Protein AF-S6TTP2-F1 (afdb_monomer)

Foldseek 3Di:
DQFQLAAAPVRDGWDKDWDKDKDFAWDFDADPPRDTPDIATQKIKIKIWMATHDPGTDMDMDIDGGRVRVVDDDYNVVSSVVVSVCNVVCRVCVNVVNPPPDDDPDPDDDDDD

Sequence (113 aa):
RVQGTFKMQDGSVLAMGGKTGTGDNRIESIGAGGRILSSRAINRTATFVFYIGDNHFGALTAFVPGRAAEGFRFTSALPVQVLKGMAPILTPYLENHGQAMCNAPLADPPKGA

Radius of gyration: 22.18 Å; Cα contacts (8 Å, |Δi|>4): 168; chains: 1; bounding box: 58×53×56 Å

Secondary structure (DSSP, 8-state):
--TTS-B-TTSPBPPEEEEEEEEEEEEEEE-TTS-EEEEEEEEEEEEEEEEETTTEEEEEEEEEESGGGGS----THHHHHHHHHTHHHHHHHHHTTT---PPPPPPPPP---

Mean predicted aligned error: 10.31 Å

Organism: NCBI:txid1194404

InterPro domains:
  IPR012338 Beta-lactamase/transpeptidase-like [SSF56601] (14-95)

Nearest PDB structures (foldseek):
  4xb6-assembly1_E  TM=2.906E-01  e=4.675E-01  Escherichia coli str. K-12 substr. MG1655
  7z19-assembly1_A  TM=2.616E-01  e=4.156E-01  Escherichia coli
  7z15-assembly1_A  TM=2.500E-01  e=7.059E-01  Escherichia coli
  5oiz-assembly1_A  TM=3.421E-01  e=4.378E+00  Streptococcus pneumoniae R6

pLDDT: mean 81.1, std 8.89, range [52.5, 94.69]

Structure (mmCIF, N/CA/C/O backbone):
data_AF-S6TTP2-F1
#
_entry.id   AF-S6TTP2-F1
#
loop_
_atom_site.group_PDB
_atom_site.id
_atom_site.type_symbol
_atom_site.label_atom_id
_atom_site.label_alt_id
_atom_site.label_comp_id
_atom_site.label_asym_id
_atom_site.label_entity_id
_atom_site.label_seq_id
_atom_site.pdbx_PDB_ins_code
_atom_site.Cartn_x
_atom_site.Cartn_y
_atom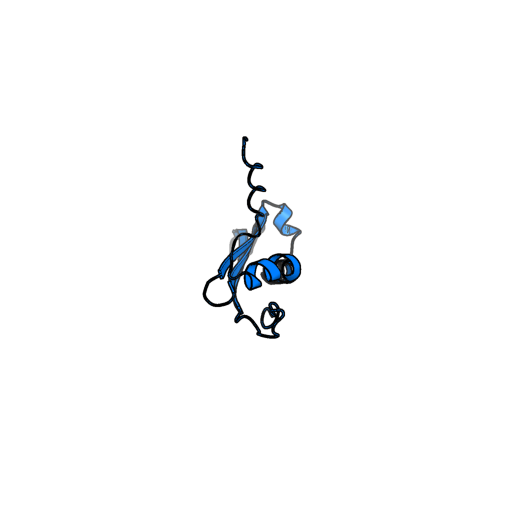_site.Cartn_z
_atom_site.occupancy
_atom_site.B_iso_or_equiv
_atom_site.auth_seq_id
_atom_site.auth_comp_id
_atom_site.auth_asym_id
_atom_site.auth_atom_id
_atom_site.pdbx_PDB_model_num
ATOM 1 N N . ARG A 1 1 ? 5.919 -6.336 8.568 1.00 61.44 1 ARG A N 1
ATOM 2 C CA . ARG A 1 1 ? 4.704 -7.023 9.077 1.00 61.44 1 ARG A CA 1
ATOM 3 C C . ARG A 1 1 ? 3.696 -5.984 9.542 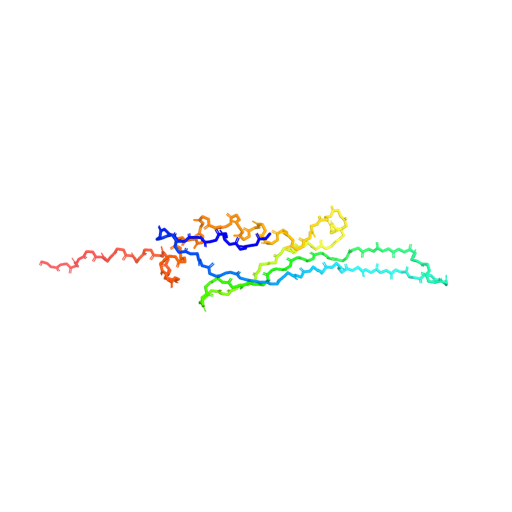1.00 61.44 1 ARG A C 1
ATOM 5 O O . ARG A 1 1 ? 4.136 -5.053 10.198 1.00 61.44 1 ARG A O 1
ATOM 12 N N . VAL A 1 2 ? 2.423 -6.109 9.161 1.00 66.00 2 VAL A N 1
ATOM 13 C CA . VAL A 1 2 ? 1.348 -5.133 9.456 1.00 66.00 2 VAL A CA 1
ATOM 14 C C . VAL A 1 2 ? 0.522 -5.464 10.703 1.00 66.00 2 VAL A C 1
ATOM 16 O O . VAL A 1 2 ? -0.148 -4.590 11.241 1.00 66.00 2 VAL A O 1
ATOM 19 N N . GLN A 1 3 ? 0.613 -6.697 11.198 1.00 66.69 3 GLN A N 1
ATOM 20 C CA . GLN A 1 3 ? -0.095 -7.143 12.396 1.00 66.69 3 GLN A CA 1
ATOM 21 C C . GLN A 1 3 ? 0.239 -6.255 13.606 1.00 66.69 3 GLN A C 1
ATOM 23 O O . GLN A 1 3 ? 1.411 -5.956 13.843 1.00 66.69 3 GLN A O 1
ATOM 28 N N . GLY A 1 4 ? -0.790 -5.833 14.346 1.00 64.56 4 GLY A N 1
ATOM 29 C CA . GLY A 1 4 ? -0.645 -5.029 15.565 1.00 64.56 4 GLY A CA 1
ATOM 30 C C . GLY A 1 4 ? -0.337 -3.544 15.347 1.00 64.56 4 GLY A C 1
ATOM 31 O O . GLY A 1 4 ? -0.017 -2.863 16.316 1.00 64.56 4 GLY A O 1
ATOM 32 N N . THR A 1 5 ? -0.415 -3.045 14.106 1.00 73.19 5 THR A N 1
ATOM 33 C CA . THR A 1 5 ? -0.204 -1.615 13.800 1.00 73.19 5 THR A CA 1
ATOM 34 C C . THR A 1 5 ? -1.338 -0.741 14.341 1.00 73.19 5 THR A C 1
ATOM 36 O O . THR A 1 5 ? -1.081 0.354 14.824 1.00 73.19 5 THR A O 1
ATOM 39 N N . PHE A 1 6 ? -2.578 -1.227 14.271 1.00 72.56 6 PHE A N 1
ATOM 40 C CA . PHE A 1 6 ? -3.767 -0.494 14.696 1.00 72.56 6 PHE A CA 1
ATOM 41 C C . PHE A 1 6 ? -4.278 -1.084 16.007 1.00 72.56 6 PHE A C 1
ATOM 43 O O . PHE A 1 6 ? -4.748 -2.223 16.048 1.00 72.56 6 PHE A O 1
ATOM 50 N N . LYS A 1 7 ? -4.127 -0.308 17.078 1.00 78.06 7 LYS A N 1
ATOM 51 C CA . LYS A 1 7 ? -4.688 -0.583 18.400 1.00 78.06 7 LYS A CA 1
ATOM 52 C C . LYS A 1 7 ? -5.641 0.550 18.732 1.00 78.06 7 LYS A C 1
ATOM 54 O O . LYS A 1 7 ? -5.275 1.706 18.525 1.00 78.06 7 LYS A O 1
ATOM 59 N N . MET A 1 8 ? -6.825 0.205 19.210 1.00 72.19 8 MET A N 1
ATOM 60 C CA . MET A 1 8 ? -7.764 1.179 19.743 1.00 72.19 8 MET A CA 1
ATOM 61 C C . MET A 1 8 ? -7.338 1.610 21.154 1.00 72.19 8 MET A C 1
ATOM 63 O O . MET A 1 8 ? -6.585 0.907 21.836 1.00 72.19 8 MET A O 1
ATOM 67 N N . GLN A 1 9 ? -7.847 2.756 21.600 1.00 71.69 9 GLN A N 1
ATOM 68 C CA . GLN A 1 9 ? -7.673 3.284 22.956 1.00 71.69 9 GLN A CA 1
ATOM 69 C C . GLN A 1 9 ? -8.166 2.331 24.054 1.00 71.69 9 GLN A C 1
ATOM 71 O O . GLN A 1 9 ? -7.592 2.320 25.141 1.00 71.69 9 GLN A O 1
ATOM 76 N N . ASP A 1 10 ? -9.168 1.491 23.774 1.00 72.75 10 ASP A N 1
ATOM 77 C CA . ASP A 1 10 ? -9.654 0.458 24.703 1.00 72.75 10 ASP A CA 1
ATOM 78 C C . ASP A 1 10 ? -8.702 -0.755 24.828 1.00 72.75 10 ASP A C 1
ATOM 80 O O . ASP A 1 10 ? -8.959 -1.689 25.587 1.00 72.75 10 ASP A O 1
ATOM 84 N N . GLY A 1 11 ? -7.585 -0.743 24.092 1.00 71.38 11 GLY A N 1
ATOM 85 C CA . GLY A 1 11 ? -6.592 -1.812 24.058 1.00 71.38 11 GLY A CA 1
ATOM 86 C C . GLY A 1 11 ? -6.923 -2.945 23.086 1.00 71.38 11 GLY A C 1
ATOM 87 O O . GLY A 1 11 ? -6.083 -3.833 22.894 1.00 71.38 11 GLY A O 1
ATOM 88 N N . SER A 1 12 ? -8.090 -2.919 22.435 1.00 78.06 12 SER A N 1
ATOM 89 C CA . SER A 1 12 ? -8.451 -3.891 21.410 1.00 78.06 12 SER A CA 1
ATOM 90 C C . SER A 1 12 ? -7.572 -3.722 20.166 1.00 78.06 12 SER A C 1
ATOM 92 O O . SER A 1 12 ? -7.211 -2.622 19.734 1.00 78.06 12 SER A O 1
ATOM 94 N N . VAL A 1 13 ? -7.155 -4.853 19.595 1.00 78.38 13 VAL A N 1
ATOM 95 C CA . VAL A 1 13 ? -6.347 -4.876 18.373 1.00 78.38 13 VAL A CA 1
ATOM 96 C C . VAL A 1 13 ? -7.283 -5.107 17.202 1.00 78.38 13 VAL A C 1
ATOM 98 O O . VAL A 1 13 ? -7.901 -6.166 17.103 1.00 78.38 13 VAL A O 1
ATOM 101 N N . LEU A 1 14 ? -7.345 -4.147 16.281 1.00 82.19 14 LEU A N 1
ATOM 102 C CA . LEU A 1 14 ? -8.079 -4.339 15.039 1.00 82.19 14 LEU A CA 1
ATOM 103 C C . LEU A 1 14 ? -7.370 -5.390 14.184 1.00 82.19 14 LEU A C 1
ATOM 105 O O . LEU A 1 14 ? -6.181 -5.265 13.865 1.00 82.19 14 LEU A O 1
ATOM 109 N N . ALA A 1 15 ? -8.114 -6.429 13.798 1.00 85.94 15 ALA A N 1
ATOM 110 C CA . ALA A 1 15 ? -7.629 -7.414 12.847 1.00 85.94 15 ALA A CA 1
ATOM 111 C C . ALA A 1 15 ? -7.240 -6.702 11.547 1.00 85.94 15 ALA A C 1
ATOM 113 O O . ALA A 1 15 ? -8.005 -5.921 10.991 1.00 85.94 15 ALA A O 1
ATOM 114 N N . MET A 1 16 ? -6.031 -6.958 11.064 1.00 88.75 16 MET A N 1
ATOM 115 C CA . MET A 1 16 ? -5.523 -6.351 9.843 1.00 88.75 16 MET A CA 1
ATOM 116 C C . MET A 1 16 ? -4.849 -7.416 9.001 1.00 88.75 16 MET A C 1
ATOM 118 O O . MET A 1 16 ? -3.987 -8.162 9.478 1.00 88.75 16 MET A O 1
ATOM 122 N N . GLY A 1 17 ? -5.183 -7.410 7.720 1.00 89.38 17 GLY A N 1
ATOM 123 C CA . GLY A 1 17 ? -4.541 -8.237 6.721 1.00 89.38 17 GLY A CA 1
ATOM 124 C C . GLY A 1 17 ? -4.445 -7.504 5.398 1.00 89.38 17 GLY A C 1
ATOM 125 O O . GLY A 1 17 ? -4.945 -6.395 5.216 1.00 89.38 17 GLY A O 1
ATOM 126 N N . GLY A 1 18 ? -3.742 -8.122 4.464 1.00 91.62 18 GLY A N 1
ATOM 127 C CA . GLY A 1 18 ? -3.602 -7.570 3.135 1.00 91.62 18 GLY A CA 1
ATOM 128 C C . GLY A 1 18 ? -2.555 -8.299 2.324 1.00 91.62 18 GLY A C 1
ATOM 129 O O . GLY A 1 18 ? -1.740 -9.066 2.850 1.00 91.62 18 GLY A O 1
ATOM 130 N N . LYS A 1 19 ? -2.558 -8.017 1.027 1.00 92.06 19 LYS A N 1
ATOM 131 C CA . LYS A 1 19 ? -1.626 -8.592 0.075 1.00 92.06 19 LYS A CA 1
ATOM 132 C C . LYS A 1 19 ? -0.861 -7.500 -0.637 1.00 92.06 19 LYS A C 1
ATOM 134 O O . LYS A 1 19 ? -1.406 -6.508 -1.116 1.00 92.06 19 LYS A O 1
ATOM 139 N N . THR A 1 20 ? 0.437 -7.726 -0.718 1.00 89.94 20 THR A N 1
ATOM 140 C CA . THR A 1 20 ? 1.339 -6.894 -1.486 1.00 89.94 20 THR A CA 1
ATOM 141 C C . THR A 1 20 ? 1.514 -7.399 -2.918 1.00 89.94 20 THR A C 1
ATOM 143 O O . THR A 1 20 ? 1.557 -8.611 -3.158 1.00 89.94 20 THR A O 1
ATOM 146 N N . GLY A 1 21 ? 1.682 -6.462 -3.848 1.00 87.25 21 GLY A N 1
ATOM 147 C CA . GLY A 1 21 ? 2.094 -6.683 -5.231 1.00 87.25 21 GLY A CA 1
ATOM 148 C C . GLY A 1 21 ? 3.190 -5.693 -5.632 1.00 87.25 21 GLY A C 1
ATOM 149 O O . GLY A 1 21 ? 3.180 -4.538 -5.207 1.00 87.25 21 GLY A O 1
ATOM 150 N N . THR A 1 22 ? 4.143 -6.152 -6.440 1.00 86.81 22 THR A N 1
ATOM 151 C CA . THR A 1 22 ? 5.165 -5.303 -7.065 1.00 86.81 22 THR A CA 1
ATOM 152 C C . THR A 1 22 ? 5.095 -5.518 -8.570 1.00 86.81 22 THR A C 1
ATOM 154 O O . THR A 1 22 ? 5.138 -6.660 -9.017 1.00 86.81 22 THR A O 1
ATOM 157 N N . GLY A 1 23 ? 5.009 -4.435 -9.335 1.00 83.12 23 GLY A N 1
ATOM 158 C CA . GLY A 1 23 ? 5.167 -4.438 -10.785 1.00 83.12 23 GLY A CA 1
ATOM 159 C C . GLY A 1 23 ? 6.467 -3.739 -11.162 1.00 83.12 23 GLY A C 1
ATOM 160 O O . GLY A 1 23 ? 6.718 -2.618 -10.718 1.00 83.12 23 GLY A O 1
ATOM 161 N N . ASP A 1 24 ? 7.289 -4.395 -11.973 1.00 82.56 24 ASP A N 1
ATOM 162 C CA . ASP A 1 24 ? 8.459 -3.797 -12.616 1.00 82.56 24 ASP A CA 1
ATOM 163 C C . ASP A 1 24 ? 8.282 -3.963 -14.123 1.00 82.56 24 ASP A C 1
ATOM 165 O O . ASP A 1 24 ? 8.572 -5.021 -14.681 1.00 82.56 24 ASP A O 1
ATOM 169 N N . ASN A 1 25 ? 7.675 -2.962 -14.760 1.00 78.06 25 ASN A N 1
ATOM 170 C CA . ASN A 1 25 ? 7.370 -3.033 -16.180 1.00 78.06 25 ASN A CA 1
ATOM 171 C C . ASN A 1 25 ? 8.596 -2.584 -16.974 1.00 78.06 25 ASN A C 1
ATOM 173 O O . ASN A 1 25 ? 9.031 -1.437 -16.836 1.00 78.06 25 ASN A O 1
ATOM 177 N N . ARG A 1 26 ? 9.152 -3.472 -17.803 1.00 83.38 26 ARG A N 1
ATOM 178 C CA . ARG A 1 26 ? 10.411 -3.255 -18.523 1.00 83.38 26 ARG A CA 1
ATOM 179 C C . ARG A 1 26 ? 10.299 -3.741 -19.964 1.00 83.38 26 ARG A C 1
ATOM 181 O O . ARG A 1 26 ? 9.677 -4.763 -20.229 1.00 83.38 26 ARG A O 1
ATOM 188 N N . ILE A 1 27 ? 10.931 -3.018 -20.884 1.00 81.19 27 ILE A N 1
ATOM 189 C CA . ILE A 1 27 ? 11.138 -3.475 -22.263 1.00 81.19 27 ILE A CA 1
ATOM 190 C C . ILE A 1 27 ? 12.537 -4.059 -22.342 1.00 81.19 27 ILE A C 1
ATOM 192 O O . ILE A 1 27 ? 13.510 -3.337 -22.109 1.00 81.19 27 ILE A O 1
ATOM 196 N N . GLU A 1 28 ? 12.630 -5.334 -22.702 1.00 84.88 28 GLU A N 1
ATOM 197 C CA . GLU A 1 28 ? 13.897 -6.017 -22.942 1.00 84.88 28 GLU A CA 1
ATOM 198 C C . GLU A 1 28 ? 14.057 -6.310 -24.433 1.00 84.88 28 GLU A C 1
ATOM 200 O O . GLU A 1 28 ? 13.148 -6.832 -25.075 1.00 84.88 28 GLU A O 1
ATOM 205 N N . SER A 1 29 ? 15.211 -5.957 -24.997 1.00 82.56 29 SER A N 1
ATOM 206 C CA . SER A 1 29 ? 15.588 -6.356 -26.352 1.00 82.56 29 SER A CA 1
ATOM 207 C C . SER A 1 29 ? 16.464 -7.597 -26.264 1.00 82.56 29 SER A C 1
ATOM 209 O O . SER A 1 29 ? 17.459 -7.591 -25.538 1.00 82.56 29 SER A O 1
ATOM 211 N N . ILE A 1 30 ? 16.098 -8.659 -26.979 1.00 84.38 30 ILE A N 1
ATOM 212 C CA . ILE A 1 30 ? 16.763 -9.964 -26.916 1.00 84.38 30 ILE A CA 1
ATOM 213 C C . ILE A 1 30 ? 17.418 -10.243 -28.271 1.00 84.38 30 ILE A C 1
ATOM 215 O O . ILE A 1 30 ? 16.771 -10.177 -29.313 1.00 84.38 30 ILE A O 1
ATOM 219 N N . GLY A 1 31 ? 18.717 -10.527 -28.254 1.00 84.69 31 GLY A N 1
ATOM 220 C CA . GLY A 1 31 ? 19.501 -10.882 -29.431 1.00 84.69 31 GLY A CA 1
ATOM 221 C C . GLY A 1 31 ? 19.500 -12.382 -29.716 1.00 84.69 31 GLY A C 1
ATOM 222 O O . GLY A 1 31 ? 19.001 -13.191 -28.931 1.00 84.69 31 GLY A O 1
ATOM 223 N N . ALA A 1 32 ? 20.120 -12.763 -30.835 1.00 82.88 32 ALA A N 1
ATOM 224 C CA . ALA A 1 32 ? 20.322 -14.167 -31.183 1.00 82.88 32 ALA A CA 1
ATOM 225 C C . ALA A 1 32 ? 21.008 -14.928 -30.028 1.00 82.88 32 ALA A C 1
ATOM 227 O O . ALA A 1 32 ? 21.970 -14.437 -29.434 1.00 82.88 32 ALA A O 1
ATOM 228 N N . GLY A 1 33 ? 20.481 -16.108 -29.690 1.00 81.50 33 GLY A N 1
ATOM 229 C CA . GLY A 1 33 ? 20.968 -16.922 -28.570 1.00 81.50 33 GLY A CA 1
ATOM 230 C C . GLY A 1 33 ? 20.429 -16.532 -27.186 1.00 81.50 33 GLY A C 1
ATOM 231 O O . GLY A 1 33 ? 20.970 -16.991 -26.186 1.00 81.50 33 GLY A O 1
ATOM 232 N N . GLY A 1 34 ? 19.391 -15.690 -27.096 1.00 80.69 34 GLY A N 1
ATOM 233 C CA . GLY A 1 34 ? 18.723 -15.364 -25.825 1.00 80.69 34 GLY A CA 1
ATOM 234 C C . GLY A 1 34 ? 19.435 -14.304 -24.977 1.00 80.69 34 GLY A C 1
ATOM 235 O O . GLY A 1 34 ? 19.054 -14.066 -23.833 1.00 80.69 34 GLY A O 1
ATOM 236 N N . ARG A 1 35 ? 20.466 -13.642 -25.519 1.00 81.06 35 ARG A N 1
ATOM 237 C CA . ARG A 1 35 ? 21.204 -12.595 -24.801 1.00 81.06 35 ARG A CA 1
ATOM 238 C C . ARG A 1 35 ? 20.388 -11.305 -24.730 1.00 81.06 35 ARG A C 1
ATOM 240 O O . ARG A 1 35 ? 20.015 -10.762 -25.767 1.00 81.06 35 ARG A O 1
ATOM 247 N N . ILE A 1 36 ? 20.187 -10.769 -23.528 1.00 81.75 36 ILE A N 1
ATOM 248 C CA . ILE A 1 36 ? 19.570 -9.450 -23.325 1.00 81.75 36 ILE A CA 1
ATOM 249 C C . ILE A 1 36 ? 20.535 -8.368 -23.839 1.00 81.75 36 ILE A C 1
ATOM 251 O O . ILE A 1 36 ? 21.653 -8.233 -23.345 1.00 81.75 36 ILE A O 1
ATOM 255 N N . LEU A 1 37 ? 20.113 -7.620 -24.859 1.00 79.75 37 LEU A N 1
ATOM 256 C CA . LEU A 1 37 ? 20.861 -6.535 -25.504 1.00 79.75 37 LEU A CA 1
ATOM 257 C C . LEU A 1 37 ? 20.616 -5.182 -24.829 1.00 79.75 37 LEU A C 1
ATOM 259 O O . LEU A 1 37 ? 21.510 -4.343 -24.772 1.00 79.75 37 LEU A O 1
ATOM 263 N N . SER A 1 38 ? 19.404 -4.957 -24.329 1.00 79.50 38 SER A N 1
ATOM 264 C CA . SER A 1 38 ? 19.050 -3.782 -23.535 1.00 79.50 38 SER A CA 1
ATOM 265 C C . SER A 1 38 ? 17.832 -4.091 -22.670 1.00 79.50 38 SER A C 1
ATOM 267 O O . SER A 1 38 ? 17.013 -4.930 -23.034 1.00 79.50 38 SER A O 1
ATOM 269 N N . SER A 1 39 ? 17.712 -3.431 -21.520 1.00 78.31 39 SER A N 1
ATOM 270 C CA . SER A 1 39 ? 16.545 -3.543 -20.644 1.00 78.31 39 SER A CA 1
ATOM 271 C C . SER A 1 39 ? 16.238 -2.166 -20.071 1.00 78.31 39 SER A C 1
ATOM 273 O O . SER A 1 39 ? 17.086 -1.586 -19.396 1.00 78.31 39 SER A O 1
ATOM 275 N N . ARG A 1 40 ? 15.059 -1.620 -20.387 1.00 79.44 40 ARG A N 1
ATOM 276 C CA . ARG A 1 40 ? 14.632 -0.265 -20.004 1.00 79.44 40 ARG A CA 1
ATOM 277 C C . ARG A 1 40 ? 13.371 -0.327 -19.157 1.00 79.44 40 ARG A C 1
ATOM 279 O O . ARG A 1 40 ? 12.368 -0.878 -19.610 1.00 79.44 40 ARG A O 1
ATOM 286 N N . ALA A 1 41 ? 13.379 0.298 -17.980 1.00 79.81 41 ALA A N 1
ATOM 287 C CA . ALA A 1 41 ? 12.161 0.414 -17.173 1.00 79.81 41 ALA A CA 1
ATOM 288 C C . ALA A 1 41 ? 11.148 1.391 -17.804 1.00 79.81 41 ALA A C 1
ATOM 290 O O . ALA A 1 41 ? 11.493 2.511 -18.193 1.00 79.81 41 ALA A O 1
ATOM 291 N N . ILE A 1 42 ? 9.891 0.957 -17.896 1.00 81.31 42 ILE A N 1
ATOM 292 C CA . ILE A 1 42 ? 8.733 1.766 -18.295 1.00 81.31 42 ILE A CA 1
ATOM 293 C C . ILE A 1 42 ? 8.105 2.412 -17.061 1.00 81.31 42 ILE A C 1
ATOM 295 O O . ILE A 1 42 ? 7.779 3.598 -17.084 1.00 81.31 42 ILE A O 1
ATOM 299 N N . ASN A 1 43 ? 7.892 1.628 -16.003 1.00 79.62 43 ASN A N 1
ATOM 300 C CA . ASN A 1 43 ? 7.366 2.095 -14.727 1.00 79.62 43 ASN A CA 1
ATOM 301 C C . ASN A 1 43 ? 7.663 1.084 -13.614 1.00 79.62 43 ASN A C 1
ATOM 303 O O . ASN A 1 43 ? 7.921 -0.095 -13.871 1.00 79.62 43 ASN A O 1
ATOM 307 N N . ARG A 1 44 ? 7.578 1.555 -12.368 1.00 85.69 44 ARG A N 1
ATOM 308 C CA . ARG A 1 44 ? 7.596 0.702 -11.179 1.00 85.69 44 ARG A CA 1
ATOM 309 C C . ARG A 1 44 ? 6.367 0.987 -10.332 1.00 85.69 44 ARG A C 1
ATOM 311 O O . ARG A 1 44 ? 6.066 2.142 -10.035 1.00 85.69 44 ARG A O 1
ATOM 318 N N . THR A 1 45 ? 5.697 -0.079 -9.912 1.00 87.94 45 THR A N 1
ATOM 319 C CA . THR A 1 45 ? 4.497 -0.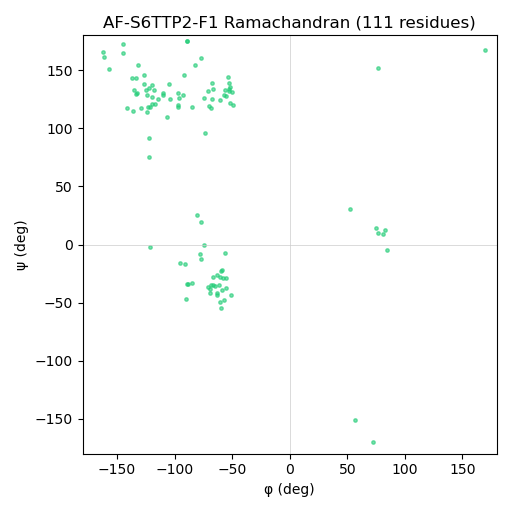022 -9.077 1.00 87.94 45 THR A CA 1
ATOM 320 C C . THR A 1 45 ? 4.688 -0.886 -7.839 1.00 87.94 45 THR A C 1
ATOM 322 O O . THR A 1 45 ? 5.195 -2.005 -7.918 1.00 87.94 45 THR A O 1
ATOM 325 N N . ALA A 1 46 ? 4.258 -0.390 -6.688 1.00 90.94 46 ALA A N 1
ATOM 326 C CA . ALA A 1 46 ? 4.129 -1.163 -5.466 1.00 90.94 46 ALA A CA 1
ATOM 327 C C . ALA A 1 46 ? 2.728 -0.925 -4.910 1.00 90.94 46 ALA A C 1
ATOM 329 O O . ALA A 1 46 ? 2.397 0.200 -4.549 1.00 90.94 46 ALA A O 1
ATOM 330 N N . THR A 1 47 ? 1.920 -1.976 -4.826 1.00 91.75 47 THR A N 1
ATOM 331 C CA . THR A 1 47 ? 0.538 -1.894 -4.348 1.00 91.75 47 THR A CA 1
ATOM 332 C C . THR A 1 47 ? 0.363 -2.768 -3.117 1.00 91.75 47 THR A C 1
ATOM 334 O O . THR A 1 47 ? 0.854 -3.897 -3.058 1.00 91.75 47 THR A O 1
ATOM 337 N N . PHE A 1 48 ? -0.351 -2.252 -2.126 1.00 94.25 48 PHE A N 1
ATOM 338 C CA . PHE A 1 48 ? -0.819 -3.008 -0.977 1.00 94.25 48 PHE A CA 1
ATOM 339 C C . PHE A 1 48 ? -2.334 -2.874 -0.882 1.00 94.25 48 PHE A C 1
ATOM 341 O O . PHE A 1 48 ? -2.842 -1.779 -0.662 1.00 94.25 48 PHE A O 1
ATOM 348 N N . VAL A 1 49 ? -3.037 -3.988 -1.071 1.00 94.69 49 VAL A N 1
ATOM 349 C CA . VAL A 1 49 ? -4.485 -4.084 -0.856 1.00 94.69 49 VAL A CA 1
ATOM 350 C C . VAL A 1 49 ? -4.703 -4.659 0.533 1.00 94.69 49 VAL A C 1
ATOM 352 O O . VAL A 1 49 ? -4.073 -5.661 0.877 1.00 94.69 49 VAL A O 1
ATOM 355 N N . PHE A 1 50 ? -5.547 -4.029 1.339 1.00 93.44 50 PHE A N 1
ATOM 356 C CA . PHE A 1 50 ? -5.664 -4.329 2.761 1.00 93.44 50 PHE A CA 1
ATOM 357 C C . PHE A 1 50 ? -7.091 -4.195 3.280 1.00 93.44 50 PHE A C 1
ATOM 359 O O . PHE A 1 50 ? -7.951 -3.583 2.645 1.00 93.44 50 PHE A O 1
ATOM 366 N N . TYR A 1 51 ? -7.296 -4.749 4.472 1.00 92.81 51 TYR A N 1
ATOM 367 C CA . TYR A 1 51 ? -8.471 -4.521 5.300 1.00 92.81 51 TYR A CA 1
ATOM 368 C C . TYR A 1 51 ? -8.068 -4.203 6.751 1.00 92.81 51 TYR A C 1
ATOM 370 O O . TYR A 1 51 ? -6.983 -4.599 7.198 1.00 92.81 51 TYR A O 1
ATOM 378 N N . ILE A 1 52 ? -8.935 -3.484 7.472 1.00 90.38 52 ILE A N 1
ATOM 379 C CA . ILE A 1 52 ? -8.806 -3.138 8.896 1.00 90.38 52 ILE A CA 1
ATOM 380 C C . ILE A 1 52 ? -10.158 -3.343 9.590 1.00 90.38 52 ILE A C 1
ATOM 382 O O . ILE A 1 52 ? -11.134 -2.644 9.307 1.00 90.38 52 ILE A O 1
ATOM 386 N N . GLY A 1 53 ? -10.208 -4.291 10.522 1.00 87.94 53 GLY A N 1
ATOM 387 C CA . GLY A 1 53 ? -11.465 -4.781 11.079 1.00 87.94 53 GLY A CA 1
ATOM 388 C C . GLY A 1 53 ? -12.393 -5.296 9.979 1.00 87.94 53 GLY A C 1
ATOM 389 O O . GLY A 1 53 ? -11.935 -5.723 8.918 1.00 87.94 53 GLY A O 1
ATOM 390 N N . ASP A 1 54 ? -13.694 -5.201 10.227 1.00 87.38 54 ASP A N 1
ATOM 391 C CA . ASP A 1 54 ? -14.707 -5.785 9.341 1.00 87.38 54 ASP A CA 1
ATOM 392 C C . ASP A 1 54 ? -15.207 -4.814 8.258 1.00 87.38 54 ASP A C 1
ATOM 394 O O . ASP A 1 54 ? -15.780 -5.240 7.259 1.00 87.38 54 ASP A O 1
ATOM 398 N N . ASN A 1 55 ? -14.960 -3.509 8.430 1.00 88.44 55 ASN A N 1
ATOM 399 C CA . ASN A 1 55 ? -15.641 -2.457 7.662 1.00 88.44 55 ASN A CA 1
ATOM 400 C C . ASN A 1 55 ? -14.713 -1.545 6.848 1.00 88.44 55 ASN A C 1
ATOM 402 O O . ASN A 1 55 ? -15.197 -0.654 6.152 1.00 88.44 55 ASN A O 1
ATOM 406 N N . HIS A 1 56 ? -13.392 -1.729 6.913 1.00 89.62 56 HIS A N 1
ATOM 407 C CA . HIS A 1 56 ? -12.452 -0.837 6.234 1.00 89.62 56 HIS A CA 1
ATOM 408 C C . HIS A 1 56 ? -11.592 -1.614 5.255 1.00 89.62 56 HIS A C 1
ATOM 410 O O . HIS A 1 56 ? -10.815 -2.478 5.651 1.00 89.62 56 HIS A O 1
ATOM 416 N N . PHE A 1 57 ? -11.695 -1.259 3.979 1.00 92.88 57 PHE A N 1
ATOM 417 C CA . PHE A 1 57 ? -10.939 -1.856 2.885 1.00 92.88 57 PHE A CA 1
ATOM 418 C C . PHE A 1 57 ? -10.234 -0.751 2.111 1.00 92.88 57 PHE A C 1
ATOM 420 O O . PHE A 1 57 ? -10.757 0.355 1.974 1.00 92.88 57 PHE A O 1
ATOM 427 N N . GLY A 1 58 ? -9.046 -1.038 1.594 1.00 93.44 58 GLY A N 1
ATOM 428 C CA . GLY A 1 58 ? -8.293 -0.034 0.862 1.00 93.44 58 GLY A CA 1
ATOM 429 C C . GLY A 1 58 ? -7.198 -0.614 -0.011 1.00 93.44 58 GLY A C 1
ATOM 430 O O . GLY A 1 58 ? -6.790 -1.768 0.121 1.00 93.44 58 GLY A O 1
ATOM 431 N N . ALA A 1 59 ? -6.706 0.229 -0.909 1.00 94.69 59 ALA A N 1
ATOM 432 C CA . ALA A 1 59 ? -5.534 -0.045 -1.716 1.00 94.69 59 ALA A CA 1
ATOM 433 C C . ALA A 1 59 ? -4.607 1.168 -1.670 1.00 94.69 59 ALA A C 1
ATOM 435 O O . ALA A 1 59 ? -5.040 2.298 -1.890 1.00 94.69 59 ALA A O 1
ATOM 436 N N . LEU A 1 60 ? -3.327 0.931 -1.395 1.00 93.62 60 LEU A N 1
ATOM 437 C CA . LEU A 1 60 ? -2.296 1.959 -1.414 1.00 93.62 60 LEU A CA 1
ATOM 438 C C . LEU A 1 60 ? -1.270 1.614 -2.486 1.00 93.62 60 LEU A C 1
ATOM 440 O O . LEU A 1 60 ? -0.643 0.555 -2.431 1.00 93.62 60 LEU A O 1
ATOM 444 N N . THR A 1 61 ? -1.105 2.514 -3.452 1.00 92.19 61 THR A N 1
ATOM 445 C CA . THR A 1 61 ? -0.214 2.322 -4.598 1.00 92.19 61 THR A CA 1
ATOM 446 C C . THR A 1 61 ? 0.853 3.406 -4.620 1.00 92.19 61 THR A C 1
ATOM 448 O O . THR A 1 61 ? 0.543 4.588 -4.717 1.00 92.19 61 THR A O 1
ATOM 451 N N . ALA A 1 62 ? 2.116 2.994 -4.569 1.00 89.94 62 ALA A N 1
ATOM 452 C CA . ALA A 1 62 ? 3.245 3.826 -4.951 1.00 89.94 62 ALA A CA 1
ATOM 453 C C . ALA A 1 62 ? 3.558 3.570 -6.430 1.00 89.94 62 ALA A C 1
ATOM 455 O O . ALA A 1 62 ? 3.710 2.418 -6.846 1.00 89.94 62 ALA A O 1
ATOM 456 N N . PHE A 1 63 ? 3.655 4.636 -7.216 1.00 88.88 63 PHE A N 1
ATOM 457 C CA . PHE A 1 63 ? 3.849 4.568 -8.660 1.00 88.88 63 PHE A CA 1
ATOM 458 C C . PHE A 1 63 ? 4.945 5.539 -9.086 1.00 88.88 63 PHE A C 1
ATOM 460 O O . PHE A 1 63 ? 4.901 6.715 -8.728 1.00 88.88 63 PHE A O 1
ATOM 467 N N . VAL A 1 64 ? 5.914 5.052 -9.864 1.00 85.44 64 VAL A N 1
ATOM 468 C CA . VAL A 1 64 ? 6.928 5.895 -10.504 1.00 85.44 64 VAL A CA 1
ATOM 469 C C . VAL A 1 64 ? 6.902 5.678 -12.017 1.00 85.44 64 VAL A C 1
ATOM 471 O O . VAL A 1 64 ? 7.160 4.557 -12.475 1.00 85.44 64 VAL A O 1
ATOM 474 N N . PRO A 1 65 ? 6.605 6.731 -12.799 1.00 82.12 65 PRO A N 1
ATOM 475 C CA . PRO A 1 65 ? 6.582 6.656 -14.250 1.00 82.12 65 PRO A CA 1
ATOM 476 C C . PRO A 1 65 ? 7.977 6.802 -14.876 1.00 82.12 65 PRO A C 1
ATOM 478 O O . PRO A 1 65 ? 8.860 7.487 -14.356 1.00 82.12 65 PRO A O 1
ATOM 481 N N . GLY A 1 66 ? 8.130 6.235 -16.073 1.00 75.19 66 GLY A N 1
ATOM 482 C CA . GLY A 1 66 ? 9.221 6.522 -17.001 1.00 75.19 66 GLY A CA 1
ATOM 483 C C . GLY A 1 66 ? 10.585 5.961 -16.595 1.00 75.19 66 GLY A C 1
ATOM 484 O O . GLY A 1 66 ? 10.721 5.186 -15.651 1.00 75.19 66 GLY A O 1
ATOM 485 N N . ARG A 1 67 ? 11.629 6.396 -17.317 1.00 67.62 67 ARG A N 1
ATOM 486 C CA . ARG A 1 67 ? 13.019 5.938 -17.114 1.00 67.62 67 ARG A CA 1
ATOM 487 C C . ARG A 1 67 ? 13.557 6.228 -15.711 1.00 67.62 67 ARG A C 1
ATOM 489 O O . ARG A 1 67 ? 14.457 5.531 -15.261 1.00 67.62 67 ARG A O 1
ATOM 496 N N . ALA A 1 68 ? 12.985 7.209 -15.007 1.00 67.75 68 ALA A N 1
ATOM 497 C CA . ALA A 1 68 ? 13.315 7.484 -13.612 1.00 67.75 68 ALA A CA 1
ATOM 498 C C . ALA A 1 68 ? 13.137 6.238 -12.724 1.00 67.75 68 ALA A C 1
ATOM 500 O O . ALA A 1 68 ? 13.887 6.071 -11.767 1.00 67.75 68 ALA A O 1
ATOM 501 N N . ALA A 1 69 ? 12.227 5.320 -13.084 1.00 70.25 69 ALA A N 1
ATOM 502 C CA . ALA A 1 69 ? 11.998 4.059 -12.383 1.00 70.25 69 ALA A CA 1
ATOM 503 C C . ALA A 1 69 ? 13.239 3.143 -12.290 1.00 70.25 69 ALA A C 1
ATOM 505 O O . ALA A 1 69 ? 13.291 2.313 -11.382 1.00 70.25 69 ALA A O 1
ATOM 506 N N . GLU A 1 70 ? 14.247 3.294 -13.163 1.00 67.12 70 GLU A N 1
ATOM 507 C CA . GLU A 1 70 ? 15.521 2.556 -13.051 1.00 67.12 70 GLU A CA 1
ATOM 508 C C . GLU A 1 70 ? 16.310 2.929 -11.792 1.00 67.12 70 GLU A C 1
ATOM 510 O O . GLU A 1 70 ? 16.937 2.064 -11.179 1.00 67.12 70 GLU A O 1
ATOM 515 N N . GLY A 1 71 ? 16.248 4.201 -11.384 1.00 68.50 71 GLY A N 1
ATOM 516 C CA . GLY A 1 71 ? 16.932 4.704 -10.191 1.00 68.50 71 GLY A CA 1
ATOM 517 C C . GLY A 1 71 ? 16.22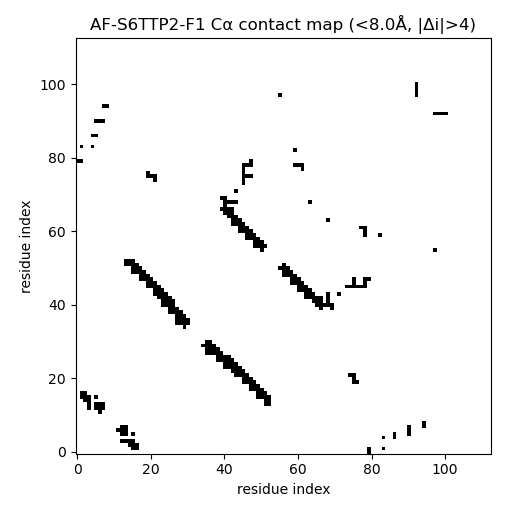9 4.337 -8.885 1.00 68.50 71 GLY A C 1
ATOM 518 O O . GLY A 1 71 ? 16.810 4.461 -7.809 1.00 68.50 71 GLY A O 1
ATOM 519 N N . PHE A 1 72 ? 14.988 3.857 -8.958 1.00 68.06 72 PHE A N 1
ATOM 520 C CA . PHE A 1 72 ? 14.194 3.539 -7.786 1.00 68.06 72 PHE A CA 1
ATOM 521 C C . PHE A 1 72 ? 14.127 2.036 -7.537 1.00 68.06 72 PHE A C 1
ATOM 523 O O . PHE A 1 72 ? 13.676 1.258 -8.377 1.00 68.06 72 PHE A O 1
ATOM 530 N N . ARG A 1 73 ? 14.508 1.629 -6.324 1.00 67.31 73 ARG A N 1
ATOM 531 C CA . ARG A 1 73 ? 14.373 0.255 -5.829 1.00 67.31 73 ARG A CA 1
ATOM 532 C C . ARG A 1 73 ? 13.535 0.235 -4.559 1.00 67.31 73 ARG A C 1
ATOM 534 O O . ARG A 1 73 ? 14.056 0.081 -3.462 1.00 67.31 73 ARG A O 1
ATOM 541 N N . PHE A 1 74 ? 12.226 0.392 -4.705 1.00 70.69 74 PHE A N 1
ATOM 542 C CA . PHE A 1 74 ? 11.289 0.110 -3.621 1.00 70.69 74 PHE A CA 1
ATOM 543 C C . PHE A 1 74 ? 10.556 -1.200 -3.888 1.00 70.69 74 PHE A C 1
ATOM 545 O O . PHE A 1 74 ? 10.152 -1.507 -5.010 1.00 70.69 74 PHE A O 1
ATOM 552 N N . THR A 1 75 ? 10.410 -1.987 -2.828 1.00 70.81 75 THR A N 1
ATOM 553 C CA . THR A 1 75 ? 9.577 -3.184 -2.823 1.00 70.81 75 THR A CA 1
ATOM 554 C C . THR A 1 75 ? 8.162 -2.806 -2.403 1.00 70.81 75 THR A C 1
ATOM 556 O O . THR A 1 75 ? 7.889 -1.692 -1.949 1.00 70.81 75 THR A O 1
ATOM 559 N N . SER A 1 76 ? 7.259 -3.775 -2.448 1.00 69.69 76 SER A N 1
ATOM 560 C CA . SER A 1 76 ? 5.933 -3.673 -1.842 1.00 69.69 76 SER A CA 1
ATOM 561 C C . SER A 1 76 ? 5.932 -3.351 -0.336 1.00 69.69 76 SER A C 1
ATOM 563 O O . SER A 1 76 ? 4.868 -3.113 0.233 1.00 69.69 76 SER A O 1
ATOM 565 N N . ALA A 1 77 ? 7.093 -3.339 0.329 1.00 80.94 77 ALA A N 1
ATOM 566 C CA . ALA A 1 77 ? 7.209 -2.873 1.704 1.00 80.94 77 ALA A CA 1
ATOM 567 C C . ALA A 1 77 ? 6.933 -1.369 1.839 1.00 80.94 77 ALA A C 1
ATOM 569 O O . ALA A 1 77 ? 6.459 -0.955 2.891 1.00 80.94 77 ALA A O 1
ATOM 570 N N . LEU A 1 78 ? 7.186 -0.560 0.802 1.00 87.31 78 LEU A N 1
ATOM 571 C CA . LEU A 1 78 ? 6.967 0.886 0.861 1.00 87.31 78 LEU A CA 1
ATOM 572 C C . LEU A 1 78 ? 5.493 1.224 1.166 1.00 87.31 78 LEU A C 1
ATOM 574 O O . LEU A 1 78 ? 5.255 1.862 2.190 1.00 87.31 78 LEU A O 1
ATOM 578 N N . PRO A 1 79 ? 4.498 0.736 0.397 1.00 89.81 79 PRO A N 1
ATOM 579 C CA . PRO A 1 79 ? 3.092 0.954 0.729 1.00 89.81 79 PRO A CA 1
ATOM 580 C C . PRO A 1 79 ? 2.688 0.501 2.136 1.00 89.81 79 PRO A C 1
ATOM 582 O O . PRO A 1 79 ? 1.915 1.166 2.820 1.00 89.81 79 PRO A O 1
ATOM 585 N N . VAL A 1 80 ? 3.253 -0.620 2.591 1.00 90.06 80 VAL A N 1
ATOM 586 C CA . VAL A 1 80 ? 3.025 -1.144 3.942 1.00 90.06 80 VAL A CA 1
ATOM 587 C C . VAL A 1 80 ? 3.548 -0.180 5.011 1.00 90.06 80 VAL A C 1
ATOM 589 O O . VAL A 1 80 ? 2.883 0.023 6.023 1.00 90.06 80 VAL A O 1
ATOM 592 N N . GLN A 1 81 ? 4.728 0.412 4.811 1.00 90.06 81 GLN A N 1
ATOM 593 C CA . GLN A 1 81 ? 5.295 1.384 5.751 1.00 90.06 81 GLN A CA 1
ATOM 594 C C . GLN A 1 81 ? 4.537 2.710 5.733 1.00 90.06 81 GLN A C 1
ATOM 596 O O . GLN A 1 81 ? 4.338 3.299 6.790 1.00 90.06 81 GLN A O 1
ATOM 601 N N . VAL A 1 82 ? 4.061 3.148 4.565 1.00 91.62 82 VAL A N 1
ATOM 602 C CA . VAL A 1 82 ? 3.217 4.346 4.461 1.00 91.62 82 VAL A CA 1
ATOM 603 C C . VAL A 1 82 ? 1.932 4.156 5.265 1.00 91.62 82 VAL A C 1
ATOM 605 O O . VAL A 1 82 ? 1.637 4.985 6.119 1.00 91.62 82 VAL A O 1
ATOM 608 N N . LEU A 1 83 ? 1.222 3.033 5.090 1.00 91.31 83 LEU A N 1
ATOM 609 C CA . LEU A 1 83 ? -0.002 2.767 5.856 1.00 91.31 83 LEU A CA 1
ATOM 610 C C . LEU A 1 83 ? 0.252 2.760 7.372 1.00 91.31 83 LEU A C 1
ATOM 612 O O . LEU A 1 83 ? -0.552 3.283 8.137 1.00 91.31 83 LEU A O 1
ATOM 616 N N . LYS A 1 84 ? 1.388 2.210 7.813 1.00 89.38 84 LYS A N 1
ATOM 617 C CA . LYS A 1 84 ? 1.797 2.265 9.223 1.00 89.38 84 LYS A CA 1
ATOM 618 C C . LYS A 1 84 ? 2.051 3.684 9.712 1.00 89.38 84 LYS A C 1
ATOM 620 O O . LYS A 1 84 ? 1.621 4.028 10.805 1.00 89.38 84 LYS A O 1
ATOM 625 N N . GLY A 1 85 ? 2.737 4.496 8.912 1.00 89.81 85 GLY A N 1
ATOM 626 C CA . GLY A 1 85 ? 2.985 5.903 9.224 1.00 89.81 85 GLY A CA 1
ATOM 627 C C . GLY A 1 85 ? 1.701 6.730 9.299 1.00 89.81 85 GLY A C 1
ATOM 628 O O . GLY A 1 85 ? 1.651 7.705 10.037 1.00 89.81 85 GLY A O 1
ATOM 629 N N . MET A 1 86 ? 0.645 6.313 8.595 1.00 91.19 86 MET A N 1
ATOM 630 C CA . MET A 1 86 ? -0.675 6.945 8.649 1.00 91.19 86 MET A CA 1
ATOM 631 C C . MET A 1 86 ? -1.494 6.566 9.892 1.00 91.19 86 MET A C 1
ATOM 633 O O . MET A 1 86 ? -2.543 7.170 10.114 1.00 91.19 86 MET A O 1
ATOM 637 N N . ALA A 1 87 ? -1.047 5.606 10.711 1.00 88.00 87 ALA A N 1
ATOM 638 C CA . ALA A 1 87 ? -1.803 5.140 11.874 1.00 88.00 87 ALA A CA 1
ATOM 639 C C . ALA A 1 87 ? -2.284 6.273 12.806 1.00 88.00 87 ALA A C 1
ATOM 641 O O . ALA A 1 87 ? -3.465 6.266 13.135 1.00 88.00 87 ALA A O 1
ATOM 642 N N . PRO A 1 88 ? -1.481 7.301 13.154 1.00 88.00 88 PRO A N 1
ATOM 643 C CA . PRO A 1 88 ? -1.945 8.389 14.022 1.00 88.00 88 PRO A CA 1
ATOM 644 C C . PRO A 1 88 ? -3.138 9.184 13.471 1.00 88.00 88 PRO A C 1
ATOM 646 O O . PRO A 1 88 ? -3.915 9.730 14.245 1.00 88.00 88 PRO A O 1
ATOM 649 N N . ILE A 1 89 ? -3.290 9.250 12.146 1.00 88.19 89 ILE A N 1
ATOM 650 C CA . ILE A 1 89 ? -4.390 9.969 11.485 1.00 88.19 89 ILE A CA 1
ATOM 651 C C . ILE A 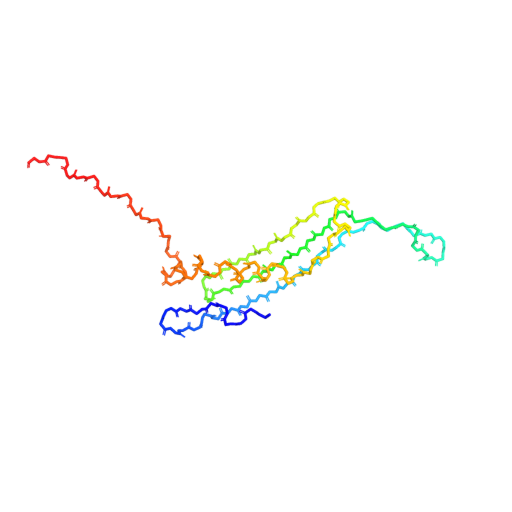1 89 ? -5.605 9.052 11.306 1.00 88.19 89 ILE A C 1
ATOM 653 O O . ILE A 1 89 ? -6.744 9.498 11.379 1.00 88.19 89 ILE A O 1
ATOM 657 N N . LEU A 1 90 ? -5.366 7.762 11.067 1.00 88.25 90 LEU A N 1
ATOM 658 C CA . LEU A 1 90 ? -6.419 6.788 10.792 1.00 88.25 90 LEU A CA 1
ATOM 659 C C . LEU A 1 90 ? -7.049 6.211 12.066 1.00 88.25 90 LEU A C 1
ATOM 661 O O . LEU A 1 90 ? -8.241 5.928 12.057 1.00 88.25 90 LEU A O 1
ATOM 665 N N . THR A 1 91 ? -6.297 6.043 13.157 1.00 87.19 91 THR A N 1
ATOM 666 C CA . THR A 1 91 ? -6.815 5.454 14.404 1.00 87.19 91 THR A CA 1
ATOM 667 C C . THR A 1 91 ? -8.031 6.206 14.962 1.00 87.19 91 THR A C 1
ATOM 669 O O . THR A 1 91 ? -9.029 5.536 15.204 1.00 87.19 91 THR A O 1
ATOM 672 N N . PRO A 1 92 ? -8.049 7.550 15.075 1.00 86.44 92 PRO A N 1
ATOM 673 C CA . PRO A 1 92 ? -9.226 8.265 15.584 1.00 86.44 92 PRO A CA 1
ATOM 674 C C . PRO A 1 92 ? -10.485 8.063 14.725 1.00 86.44 92 PRO A C 1
ATOM 676 O O . PRO A 1 92 ? -11.597 7.974 15.240 1.00 86.44 92 PRO A O 1
ATOM 679 N N . TYR A 1 93 ? -10.314 7.946 13.406 1.00 87.31 93 TYR A N 1
ATOM 680 C CA . TYR A 1 93 ? -11.408 7.639 12.482 1.00 87.31 93 TYR A CA 1
ATOM 681 C C . TYR A 1 93 ? -11.919 6.200 12.660 1.00 87.31 93 TYR A C 1
ATOM 683 O O . TYR A 1 93 ? -13.126 5.959 12.666 1.00 87.31 93 TYR A O 1
ATOM 691 N N . LEU A 1 94 ? -11.001 5.244 12.840 1.00 86.88 94 LEU A N 1
ATOM 692 C CA . LEU A 1 94 ? -11.330 3.838 13.082 1.00 86.88 94 LEU A CA 1
ATOM 693 C C . LEU A 1 94 ? -12.033 3.633 14.436 1.00 86.88 94 LEU A C 1
ATOM 695 O O . LEU A 1 94 ? -12.926 2.794 14.528 1.00 86.88 94 LEU A O 1
ATOM 699 N N . GLU A 1 95 ? -11.661 4.408 15.457 1.00 83.75 95 GLU A N 1
ATOM 700 C CA . GLU A 1 95 ? -12.298 4.411 16.783 1.00 83.75 95 GLU A CA 1
ATOM 701 C C . GLU A 1 95 ? -13.716 4.974 16.743 1.00 83.75 95 GLU A C 1
ATOM 703 O O . GLU A 1 95 ? -14.604 4.463 17.417 1.00 83.75 95 GLU A O 1
ATOM 708 N N . ASN A 1 96 ? -13.970 5.968 15.890 1.00 83.00 96 ASN A N 1
ATOM 709 C CA . ASN A 1 96 ? -15.308 6.518 15.6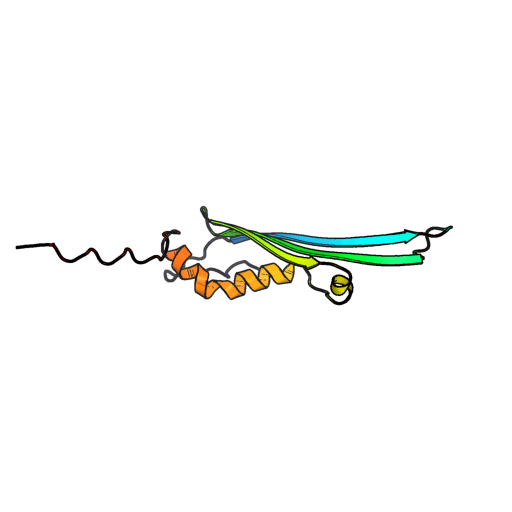89 1.00 83.00 96 ASN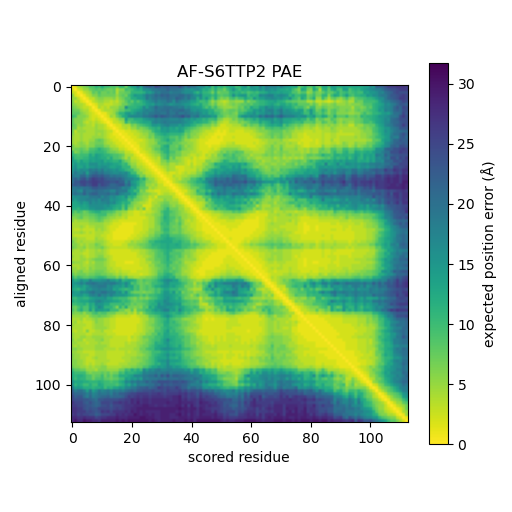 A CA 1
ATOM 710 C C . ASN A 1 96 ? -16.173 5.655 14.744 1.00 83.00 96 ASN A C 1
ATOM 712 O O . ASN A 1 96 ? -17.055 6.168 14.059 1.00 83.00 96 ASN A O 1
ATOM 716 N N . HIS A 1 97 ? -15.891 4.352 14.634 1.00 78.38 97 HIS A N 1
ATOM 717 C CA . HIS A 1 97 ? -16.587 3.407 13.750 1.00 78.38 97 HIS A CA 1
ATOM 718 C C . HIS A 1 97 ? -16.675 3.855 12.277 1.00 78.38 97 HIS A C 1
ATOM 720 O O . HIS A 1 97 ? -17.635 3.527 11.579 1.00 78.38 97 HIS A O 1
ATOM 726 N N . GLY A 1 98 ? -15.689 4.617 11.795 1.00 73.44 98 GLY A N 1
ATOM 727 C CA . GLY A 1 98 ? -15.683 5.145 10.431 1.00 73.44 98 GLY A CA 1
ATOM 728 C C . GLY A 1 98 ? -16.649 6.312 10.191 1.00 73.44 98 GLY A C 1
ATOM 729 O O . GLY A 1 98 ? -16.916 6.667 9.044 1.00 73.44 98 GLY A O 1
ATOM 730 N N . GLN A 1 99 ? -17.180 6.932 11.248 1.00 76.31 99 GLN A N 1
ATOM 731 C CA . GLN A 1 99 ? -17.915 8.189 11.136 1.00 76.31 99 GLN A CA 1
ATOM 732 C C . GLN A 1 99 ? -16.953 9.303 10.708 1.00 76.31 99 GLN A C 1
ATOM 734 O O . GLN A 1 99 ? -15.856 9.457 11.258 1.00 76.31 99 GLN A O 1
ATOM 739 N N . ALA A 1 100 ? -17.371 10.101 9.724 1.00 71.94 100 ALA A N 1
ATOM 740 C CA . ALA A 1 100 ? -16.597 11.247 9.273 1.00 71.94 100 ALA A CA 1
ATOM 741 C C . ALA A 1 100 ? -16.300 12.176 10.460 1.00 71.94 100 ALA A C 1
ATOM 743 O O . ALA A 1 100 ? -17.209 12.616 11.157 1.00 71.94 100 ALA A O 1
ATOM 744 N N . MET A 1 101 ? -15.027 12.520 10.661 1.00 74.12 101 MET A N 1
ATOM 745 C CA . MET A 1 101 ? -14.598 13.446 11.721 1.00 74.12 101 MET A CA 1
ATOM 746 C C . MET A 1 101 ? -14.881 14.918 11.371 1.00 74.12 101 MET A C 1
ATOM 748 O O . MET A 1 101 ? -14.262 15.830 11.915 1.00 74.12 101 MET A O 1
ATOM 752 N N . CYS A 1 102 ? -15.781 15.165 10.418 1.00 74.88 102 CYS A N 1
ATOM 753 C CA . CYS A 1 102 ? -16.242 16.506 10.111 1.00 74.88 102 CYS A CA 1
ATOM 754 C C . CYS A 1 102 ? -17.110 16.977 11.275 1.00 74.88 102 CYS A C 1
ATOM 756 O O . CYS A 1 102 ? -18.156 16.391 11.545 1.00 74.88 102 CYS A O 1
ATOM 758 N N . ASN A 1 103 ? -16.707 18.058 11.936 1.00 70.50 103 ASN A N 1
ATOM 759 C CA . ASN A 1 103 ? -17.626 18.758 12.820 1.00 70.50 103 ASN A CA 1
ATOM 760 C C . ASN A 1 103 ? -18.799 19.246 11.966 1.00 70.50 103 ASN A C 1
ATOM 762 O O . ASN A 1 103 ? -18.588 19.936 10.963 1.00 70.50 103 ASN A O 1
ATOM 766 N N . ALA A 1 104 ? -20.024 18.874 12.344 1.00 68.25 104 ALA A N 1
ATOM 767 C CA . ALA A 1 104 ? -21.205 19.513 11.784 1.00 68.25 104 ALA A CA 1
ATOM 768 C C . ALA A 1 104 ? -21.043 21.034 11.955 1.00 68.25 104 ALA A C 1
ATOM 770 O O . ALA A 1 104 ? -20.545 21.466 13.003 1.00 68.25 104 ALA A O 1
ATOM 771 N N . PRO A 1 105 ? -21.415 21.853 10.954 1.00 71.12 105 PRO A N 1
ATOM 772 C CA . PRO A 1 105 ? -21.453 23.294 11.140 1.00 71.12 105 PRO 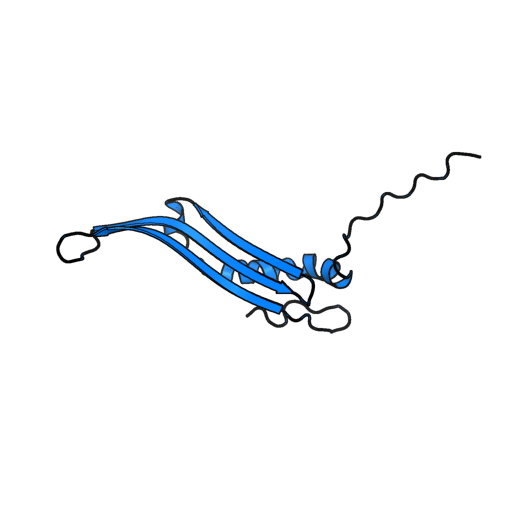A CA 1
ATOM 773 C C . PRO A 1 105 ? -22.239 23.594 12.416 1.00 71.12 105 PRO A C 1
ATOM 775 O O . PRO A 1 105 ? -23.312 23.020 12.618 1.00 71.12 105 PRO A O 1
ATOM 778 N N . LEU A 1 106 ? -21.682 24.439 13.291 1.00 69.06 106 LEU A N 1
ATOM 779 C CA . LEU A 1 106 ? -22.408 24.959 14.448 1.00 69.06 106 LEU A CA 1
ATOM 780 C C . LEU A 1 106 ? -23.752 25.469 13.932 1.00 69.06 106 LEU A C 1
ATOM 782 O O . LEU A 1 106 ? -23.773 26.306 13.030 1.00 69.06 106 LEU A O 1
ATOM 786 N N . ALA A 1 107 ? -24.850 24.901 14.435 1.00 74.88 107 ALA A N 1
ATOM 787 C CA . ALA A 1 107 ? -26.179 25.340 14.049 1.00 74.88 107 ALA A CA 1
ATOM 788 C C . ALA A 1 107 ? -26.264 26.854 14.265 1.00 74.88 107 ALA A C 1
ATOM 790 O O . ALA A 1 107 ? -25.847 27.345 15.319 1.00 74.88 107 ALA A O 1
ATOM 791 N N . ASP A 1 108 ? -26.764 27.579 13.261 1.00 75.38 108 ASP A N 1
ATOM 792 C CA . ASP A 1 108 ? -26.988 29.012 13.398 1.00 75.38 108 ASP A CA 1
ATOM 793 C C . ASP A 1 108 ? -27.813 29.256 14.673 1.00 75.38 108 ASP A C 1
ATOM 795 O O . ASP A 1 108 ? -28.783 28.526 14.922 1.00 75.38 108 ASP A O 1
ATOM 799 N N . PRO A 1 109 ? -27.449 30.255 15.498 1.00 75.38 109 PRO A N 1
ATOM 800 C CA . PRO A 1 109 ? -28.270 30.620 16.640 1.00 75.38 109 PRO A CA 1
ATOM 801 C C . PRO A 1 109 ? -29.703 30.896 16.161 1.00 75.38 109 PRO A C 1
ATOM 803 O O . PRO A 1 109 ? -29.885 31.420 15.054 1.00 75.38 109 PRO A O 1
ATOM 806 N N . PRO A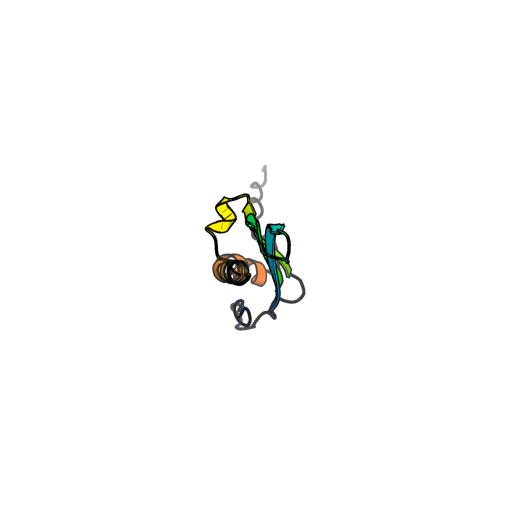 1 110 ? -30.727 30.538 16.958 1.00 74.62 110 PRO A N 1
ATOM 807 C CA . PRO A 1 110 ? -32.118 30.698 16.556 1.00 74.62 110 PRO A CA 1
ATOM 808 C C . PRO A 1 110 ? -32.366 32.138 16.087 1.00 74.62 110 PRO A C 1
ATOM 810 O O . PRO A 1 110 ? -32.112 33.101 16.813 1.00 74.62 110 PRO A O 1
ATOM 813 N N . LYS A 1 111 ? -32.820 32.291 14.836 1.00 69.81 111 LYS A N 1
ATOM 814 C CA . LYS A 1 111 ? -33.186 33.595 14.274 1.00 69.81 111 LYS A CA 1
ATOM 815 C C . LYS A 1 111 ? -34.516 34.047 14.878 1.00 69.81 111 LYS A C 1
ATOM 817 O O . LYS A 1 111 ? -35.569 33.694 14.358 1.00 69.81 111 LYS A O 1
ATOM 822 N N . GLY A 1 112 ? -34.426 34.873 15.920 1.00 72.75 112 GLY A N 1
ATOM 823 C CA . GLY A 1 112 ? -35.556 35.553 16.565 1.00 72.75 112 GLY A CA 1
ATOM 824 C C . GLY A 1 112 ? -36.379 34.627 17.470 1.00 72.75 112 GLY A C 1
ATOM 825 O O . GLY A 1 112 ? -36.428 33.423 17.247 1.00 72.75 112 GLY A O 1
ATOM 826 N N . ALA A 1 113 ? -37.039 35.103 18.519 1.00 52.50 113 ALA A N 1
ATOM 827 C CA . ALA A 1 113 ? -37.210 36.445 19.070 1.00 52.50 113 ALA A CA 1
ATOM 828 C C . ALA A 1 113 ? -37.498 36.298 20.573 1.00 52.50 113 ALA A C 1
ATOM 830 O O . ALA A 1 113 ? -38.005 35.217 20.957 1.00 52.50 113 ALA A O 1
#

Solvent-accessible surface area (backbone atoms only — not comparable to full-atom values): 6875 Å² total; per-residue (Å²): 134,67,69,77,66,50,59,45,95,90,68,49,67,49,55,52,53,68,50,69,41,68,47,78,43,62,55,69,44,70,44,89,92,74,42,77,74,46,77,45,42,50,29,34,39,17,32,27,39,36,39,48,51,94,85,41,74,52,73,41,73,47,75,38,70,38,64,65,25,66,81,55,89,77,56,33,60,52,35,54,52,51,57,56,72,42,35,86,72,46,44,64,35,58,69,51,74,66,48,75,87,68,76,73,77,79,74,76,75,79,86,75,131